Protein AF-A0A438C991-F1 (afdb_monomer)

Organism: Vitis vinifera (NCBI:txid29760)

Foldseek 3Di:
DVLVVVLLVLLVDDLVRNQVVQLVSQQVVVQVVQCVVVVVPCVVPNGDDDPVNSVVSNVVSVVSSPDHDPPPPPPPDD

Solvent-accessible surface area (backbone atoms only — not comparable to full-atom values): 4614 Å² total; per-residue (Å²): 113,66,67,68,52,52,55,65,54,46,47,70,45,58,72,86,53,20,32,65,49,38,34,50,51,55,52,64,50,47,36,53,57,33,33,56,75,47,72,67,44,45,91,86,45,72,5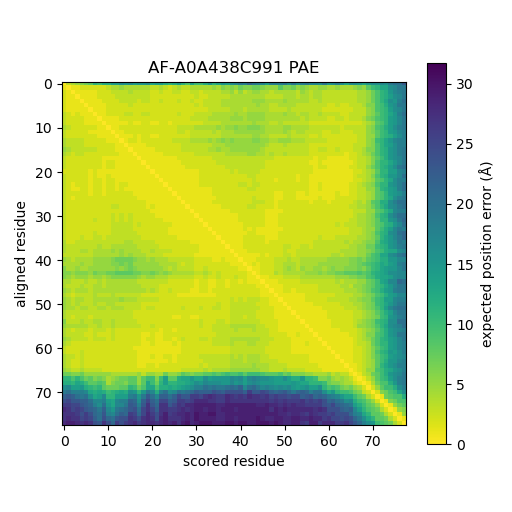9,62,71,48,71,67,59,54,58,58,40,44,62,55,17,44,62,60,37,68,53,74,57,80,80,76,73,78,79,75,74,130

InterPro domains:
  IPR002060 Squalene/phytoene synthase [PF00494] (2-52)
  IPR008949 Isoprenoid synthase domain superfamily [G3DSA:1.10.600.10] (1-58)
  IPR008949 Isoprenoid synthase domain superfamily [SSF48576] (2-67)

Radius of gyration: 16.46 Å; Cα contacts (8 Å, |Δi|>4): 50; chains: 1; bounding box: 34×27×55 Å

Mean predicted aligned error: 5.93 Å

Structure (mmCIF, N/CA/C/O backbone):
data_AF-A0A438C991-F1
#
_entry.id   AF-A0A438C991-F1
#
loop_
_atom_site.group_PDB
_atom_site.id
_atom_site.type_symbol
_atom_site.label_atom_id
_atom_site.label_alt_id
_atom_site.label_comp_id
_atom_site.label_asym_id
_atom_site.label_entity_id
_atom_site.label_seq_id
_atom_site.pdbx_PDB_ins_code
_atom_site.Cartn_x
_atom_site.Cartn_y
_atom_site.Cartn_z
_atom_site.occupancy
_atom_site.B_iso_or_equiv
_atom_site.auth_seq_id
_atom_site.auth_comp_id
_atom_site.auth_asym_id
_atom_site.auth_atom_id
_atom_site.pdbx_PDB_model_num
ATOM 1 N N . MET A 1 1 ? -9.112 4.892 -9.876 1.00 70.19 1 MET A N 1
ATOM 2 C CA . MET A 1 1 ? -8.708 6.159 -10.534 1.00 70.19 1 MET A CA 1
ATOM 3 C C . MET A 1 1 ? -7.255 6.540 -10.231 1.00 70.19 1 MET A C 1
ATOM 5 O O . MET A 1 1 ? -6.477 6.556 -11.167 1.00 70.19 1 MET A O 1
ATOM 9 N N . PHE A 1 2 ? -6.835 6.785 -8.978 1.00 89.25 2 PHE A N 1
ATOM 10 C CA . PHE 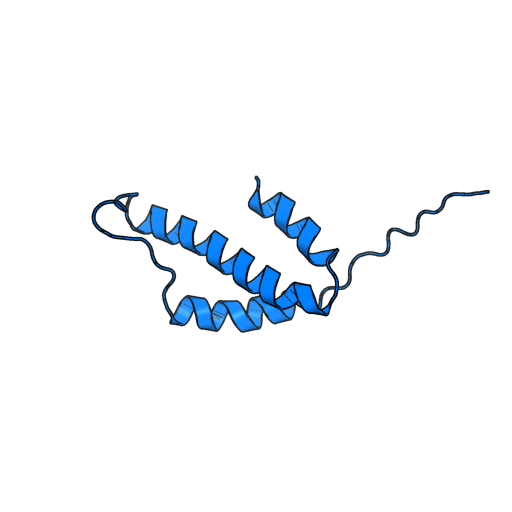A 1 2 ? -5.427 7.150 -8.691 1.00 89.25 2 PHE A CA 1
ATOM 11 C C . PHE A 1 2 ? -4.458 5.968 -8.616 1.00 89.25 2 PHE A C 1
ATOM 13 O O . PHE A 1 2 ? -3.371 6.037 -9.180 1.00 89.25 2 PHE A O 1
ATOM 20 N N . PHE A 1 3 ? -4.841 4.872 -7.954 1.00 91.00 3 PHE A N 1
ATOM 21 C CA . PHE A 1 3 ? -3.982 3.687 -7.892 1.00 91.00 3 PHE A CA 1
ATOM 22 C C . PHE A 1 3 ? -3.780 3.057 -9.272 1.00 91.00 3 PHE A C 1
ATOM 24 O O . PHE A 1 3 ? -2.675 2.639 -9.582 1.00 91.00 3 PHE A O 1
ATOM 31 N N . ASP A 1 4 ? -4.813 3.030 -10.113 1.00 91.56 4 ASP A N 1
ATOM 32 C CA . ASP A 1 4 ? -4.713 2.447 -11.459 1.00 91.56 4 ASP A CA 1
ATOM 33 C C . ASP A 1 4 ? -3.796 3.278 -12.374 1.00 91.56 4 ASP A C 1
ATOM 35 O O . ASP A 1 4 ? -3.115 2.730 -13.236 1.00 91.56 4 ASP A O 1
ATOM 39 N N . GLU A 1 5 ? -3.728 4.597 -12.164 1.00 91.69 5 GLU A N 1
ATOM 40 C CA . GLU A 1 5 ? -2.772 5.457 -12.867 1.00 91.69 5 GLU A CA 1
ATOM 41 C C . GLU A 1 5 ? -1.355 5.293 -12.308 1.00 91.69 5 GLU A C 1
ATOM 43 O O . GLU A 1 5 ? -0.405 5.099 -13.063 1.00 91.69 5 GLU A O 1
ATOM 48 N N . ALA A 1 6 ? -1.210 5.291 -10.979 1.00 91.81 6 ALA A N 1
ATOM 49 C CA . ALA A 1 6 ? 0.076 5.078 -10.324 1.00 91.81 6 ALA A CA 1
ATOM 50 C C . ALA A 1 6 ? 0.701 3.726 -10.703 1.00 91.81 6 ALA A C 1
ATOM 52 O O . ALA A 1 6 ? 1.917 3.653 -10.857 1.00 91.81 6 ALA A O 1
ATOM 53 N N . GLU A 1 7 ? -0.115 2.686 -10.916 1.00 93.00 7 GLU A N 1
ATOM 54 C CA . GLU A 1 7 ? 0.322 1.352 -11.346 1.00 93.00 7 GLU A CA 1
ATOM 55 C C . GLU A 1 7 ? 1.195 1.400 -12.608 1.00 93.00 7 GLU A C 1
ATOM 57 O O . GLU A 1 7 ? 2.235 0.740 -12.666 1.00 93.00 7 GLU A O 1
ATOM 62 N N . LYS A 1 8 ? 0.824 2.241 -13.581 1.00 91.12 8 LYS A N 1
ATOM 63 C CA . LYS A 1 8 ? 1.560 2.423 -14.842 1.00 91.12 8 LYS A CA 1
ATOM 64 C C . LYS A 1 8 ? 2.944 3.032 -14.622 1.00 91.12 8 LYS A C 1
ATOM 66 O O . LYS A 1 8 ? 3.878 2.714 -15.346 1.00 91.12 8 LYS A O 1
ATOM 71 N N . GLY A 1 9 ? 3.095 3.893 -13.616 1.00 92.12 9 GLY A N 1
ATOM 72 C CA . GLY A 1 9 ? 4.371 4.538 -13.301 1.00 92.12 9 GLY A CA 1
ATOM 73 C C . GLY A 1 9 ? 5.377 3.608 -12.620 1.00 92.12 9 GLY A C 1
ATOM 74 O O . GLY A 1 9 ? 6.582 3.832 -12.714 1.00 92.12 9 GLY A O 1
ATOM 75 N N . ILE A 1 10 ? 4.918 2.543 -11.951 1.00 93.50 10 ILE A N 1
ATOM 76 C CA . ILE A 1 10 ? 5.810 1.645 -11.199 1.00 93.50 10 ILE A CA 1
ATOM 77 C C . ILE A 1 10 ? 6.744 0.884 -12.147 1.00 93.50 10 ILE A C 1
ATOM 79 O O . ILE A 1 10 ? 7.912 0.675 -11.816 1.00 93.50 10 ILE A O 1
ATOM 83 N N . THR A 1 11 ? 6.274 0.492 -13.335 1.00 90.31 11 THR A N 1
ATOM 84 C CA . THR A 1 11 ? 7.100 -0.219 -14.328 1.00 90.31 11 THR A CA 1
ATOM 85 C C . THR A 1 11 ? 8.230 0.639 -14.889 1.00 90.31 11 THR A C 1
ATOM 87 O O . THR A 1 11 ? 9.270 0.097 -15.266 1.00 90.31 11 THR A O 1
ATOM 90 N N . GLU A 1 12 ? 8.069 1.961 -14.867 1.00 92.06 12 GLU A N 1
ATOM 91 C CA . GLU A 1 12 ? 9.054 2.925 -15.369 1.00 92.06 12 GLU A CA 1
ATOM 92 C C . GLU A 1 12 ? 10.179 3.220 -14.366 1.00 92.06 12 GLU A C 1
ATOM 94 O O . GLU A 1 12 ? 11.218 3.771 -14.730 1.00 92.06 12 GLU A O 1
ATOM 99 N N . LEU A 1 13 ? 10.028 2.807 -13.103 1.00 93.19 13 LEU A N 1
ATOM 100 C CA . LEU A 1 13 ? 11.079 2.952 -12.096 1.00 93.19 13 LEU A CA 1
ATOM 101 C C . LEU A 1 13 ? 12.303 2.081 -12.415 1.00 93.19 13 LEU A C 1
ATOM 103 O O . LEU A 1 13 ? 12.234 1.105 -13.172 1.00 93.19 13 LEU A O 1
ATOM 107 N N . SER A 1 14 ? 13.435 2.392 -11.779 1.00 93.38 14 SER A N 1
ATOM 108 C CA . SER A 1 14 ? 14.624 1.535 -11.823 1.00 93.38 14 SER A CA 1
ATOM 109 C C . SER A 1 14 ? 14.308 0.134 -11.286 1.00 93.38 14 SER A C 1
ATOM 111 O O . SER A 1 14 ? 13.501 -0.031 -10.370 1.00 93.38 14 SER A O 1
ATOM 113 N N . SER A 1 15 ? 14.959 -0.893 -11.838 1.00 93.00 15 SER A N 1
ATOM 114 C CA . SER A 1 15 ? 14.686 -2.299 -11.498 1.00 93.00 15 SER A CA 1
ATOM 115 C C . SER A 1 15 ? 14.769 -2.586 -9.995 1.00 93.00 15 SER A C 1
ATOM 117 O O . SER A 1 15 ? 13.894 -3.261 -9.459 1.00 93.00 15 SER A O 1
ATOM 119 N N . ALA A 1 16 ? 15.775 -2.030 -9.311 1.00 94.56 16 ALA A N 1
ATOM 120 C CA . ALA A 1 16 ? 15.980 -2.211 -7.874 1.00 94.56 16 ALA A CA 1
ATOM 121 C C . ALA A 1 16 ? 14.828 -1.645 -7.023 1.00 94.56 16 ALA A C 1
ATOM 123 O O . ALA A 1 16 ? 14.511 -2.193 -5.969 1.00 94.56 16 ALA A O 1
ATOM 124 N N . SER A 1 17 ? 14.169 -0.583 -7.492 1.00 95.94 17 SER A N 1
ATOM 125 C CA . SER A 1 17 ? 13.092 0.087 -6.757 1.00 95.94 17 SER A CA 1
ATOM 126 C C . SER A 1 17 ? 11.717 -0.543 -6.985 1.00 95.94 17 SER A C 1
ATOM 128 O O . SER A 1 17 ? 10.825 -0.378 -6.154 1.00 95.94 17 SER A O 1
ATOM 130 N N . ARG A 1 18 ? 11.509 -1.282 -8.085 1.00 96.06 18 ARG A N 1
ATOM 131 C CA . ARG A 1 18 ? 10.174 -1.787 -8.460 1.00 96.06 18 ARG A CA 1
ATOM 132 C C . ARG A 1 18 ? 9.571 -2.711 -7.424 1.00 96.06 18 ARG A C 1
ATOM 134 O O . ARG A 1 18 ? 8.400 -2.564 -7.105 1.00 96.06 18 ARG A O 1
ATOM 141 N N . TRP A 1 19 ? 10.341 -3.667 -6.912 1.00 96.88 19 TRP A N 1
ATOM 142 C CA . TRP A 1 19 ? 9.813 -4.647 -5.967 1.00 96.88 19 TRP A CA 1
ATOM 143 C C . TRP A 1 19 ? 9.294 -4.017 -4.663 1.00 96.88 19 TRP A C 1
ATOM 145 O O . TRP A 1 19 ? 8.120 -4.234 -4.348 1.00 96.88 19 TRP A O 1
ATOM 155 N N . PRO A 1 20 ? 10.076 -3.200 -3.925 1.00 97.00 20 PRO A N 1
ATOM 156 C CA . PRO A 1 20 ? 9.574 -2.571 -2.703 1.00 97.00 20 PRO A CA 1
ATOM 157 C C . PRO A 1 20 ? 8.418 -1.592 -2.964 1.00 97.00 20 PRO A C 1
ATOM 159 O O . PRO A 1 20 ? 7.495 -1.502 -2.149 1.00 97.00 20 PRO A O 1
ATOM 162 N N . VAL A 1 21 ? 8.411 -0.900 -4.111 1.00 97.19 21 VAL A N 1
ATOM 163 C CA . VAL A 1 21 ? 7.305 -0.006 -4.486 1.00 97.19 21 VAL A CA 1
ATOM 164 C C . VAL A 1 21 ? 6.038 -0.794 -4.816 1.00 97.19 21 VAL A C 1
ATOM 166 O O . VAL A 1 21 ? 4.981 -0.457 -4.294 1.00 97.19 21 VAL A O 1
ATOM 169 N N . TRP A 1 22 ? 6.127 -1.883 -5.587 1.00 97.19 22 TRP A N 1
ATOM 170 C CA . TRP A 1 22 ? 4.997 -2.783 -5.847 1.00 97.19 22 TRP A CA 1
ATOM 171 C C . TRP A 1 22 ? 4.436 -3.390 -4.565 1.00 97.19 22 TRP A C 1
ATOM 173 O O . TRP A 1 22 ? 3.220 -3.438 -4.392 1.00 97.19 22 TRP A O 1
ATOM 183 N N . ALA A 1 23 ? 5.306 -3.833 -3.655 1.00 97.25 23 ALA A N 1
ATOM 184 C CA . ALA A 1 23 ? 4.882 -4.373 -2.369 1.00 97.25 23 ALA A CA 1
ATOM 185 C C . ALA A 1 23 ? 4.086 -3.324 -1.585 1.00 97.25 23 ALA A 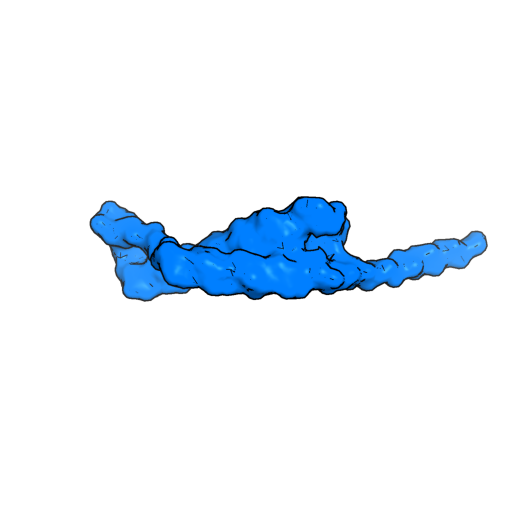C 1
ATOM 187 O O . ALA A 1 23 ? 2.971 -3.595 -1.146 1.00 97.25 23 ALA A O 1
ATOM 188 N N . SER A 1 24 ? 4.616 -2.104 -1.483 1.00 96.62 24 SER A N 1
ATOM 189 C CA . SER A 1 24 ? 3.938 -0.995 -0.808 1.00 96.62 24 SER A CA 1
ATOM 190 C C . SER A 1 24 ? 2.605 -0.670 -1.486 1.00 96.62 24 SER A C 1
ATOM 192 O O . SER A 1 24 ? 1.576 -0.613 -0.819 1.00 96.62 24 SER A O 1
ATOM 194 N N . PHE A 1 25 ? 2.599 -0.542 -2.813 1.00 96.62 25 PHE A N 1
ATOM 195 C CA . PHE A 1 25 ? 1.414 -0.265 -3.621 1.00 96.62 25 PHE A CA 1
ATOM 196 C C . PHE A 1 25 ? 0.287 -1.274 -3.371 1.00 96.62 25 PHE A C 1
ATOM 198 O O . PHE A 1 25 ? -0.838 -0.873 -3.085 1.00 96.62 25 PHE A O 1
ATOM 205 N N . LEU A 1 26 ? 0.582 -2.578 -3.407 1.00 96.12 26 LEU A N 1
ATOM 206 C CA . LEU A 1 26 ? -0.412 -3.623 -3.145 1.00 96.12 26 LEU A CA 1
ATOM 207 C C . LEU A 1 26 ? -0.983 -3.530 -1.724 1.00 96.12 26 LEU A C 1
ATOM 209 O O . LEU A 1 26 ? -2.193 -3.650 -1.542 1.00 96.12 26 LEU A O 1
ATOM 213 N N . LEU A 1 27 ? -0.137 -3.279 -0.722 1.00 96.62 27 LEU A N 1
ATOM 214 C CA . LEU A 1 27 ? -0.572 -3.154 0.671 1.00 96.62 27 LEU A CA 1
ATOM 215 C C . LEU A 1 27 ? -1.437 -1.911 0.906 1.00 96.62 27 LEU A C 1
ATOM 217 O O . LEU A 1 27 ? -2.436 -1.988 1.619 1.00 96.62 27 LEU A O 1
ATOM 221 N N . TYR A 1 28 ? -1.081 -0.782 0.292 1.00 95.38 28 TYR A N 1
ATOM 222 C CA . TYR A 1 28 ? -1.873 0.447 0.353 1.00 95.38 28 TYR A CA 1
ATOM 223 C C . TYR A 1 28 ? -3.176 0.358 -0.445 1.00 95.38 28 TYR A C 1
ATOM 225 O O . TYR A 1 28 ? -4.111 1.077 -0.120 1.00 95.38 28 TYR A O 1
ATOM 233 N N . ARG A 1 29 ? -3.288 -0.525 -1.444 1.00 95.19 29 ARG A N 1
ATOM 234 C CA . ARG A 1 29 ? -4.596 -0.853 -2.035 1.00 95.19 29 ARG A CA 1
ATOM 235 C C . ARG A 1 29 ? -5.440 -1.672 -1.066 1.00 95.19 29 ARG A C 1
ATOM 237 O O . ARG A 1 29 ? -6.561 -1.290 -0.769 1.00 95.19 29 ARG A O 1
ATOM 244 N N . GLN A 1 30 ? -4.867 -2.737 -0.509 1.00 95.94 30 GLN A N 1
ATOM 245 C CA . GLN A 1 30 ? -5.584 -3.644 0.392 1.00 95.94 30 GLN A CA 1
ATOM 246 C C . GLN A 1 30 ? -6.082 -2.967 1.672 1.00 95.94 30 GLN A C 1
ATOM 248 O O . GLN A 1 30 ? -7.085 -3.398 2.226 1.00 95.94 30 GLN A O 1
ATOM 253 N N . ILE A 1 31 ? -5.415 -1.917 2.169 1.00 97.12 31 ILE A N 1
ATOM 254 C CA . ILE A 1 31 ? -5.915 -1.195 3.350 1.00 97.12 31 ILE A CA 1
ATOM 255 C C . ILE A 1 31 ? -7.257 -0.502 3.079 1.00 97.12 31 ILE A C 1
ATOM 257 O O . ILE A 1 31 ? -8.031 -0.339 4.016 1.00 97.12 31 ILE A O 1
ATOM 261 N N . LEU A 1 32 ? -7.539 -0.111 1.830 1.00 95.81 32 LEU A N 1
ATOM 262 C CA . LEU A 1 32 ? -8.830 0.468 1.461 1.00 95.81 32 LEU A CA 1
ATOM 263 C C . LEU A 1 32 ? -9.927 -0.591 1.585 1.00 95.81 32 LEU A C 1
ATOM 265 O O . LEU A 1 32 ? -10.930 -0.333 2.236 1.00 95.81 32 LEU A O 1
ATOM 269 N N . ASP A 1 33 ? -9.669 -1.812 1.114 1.00 96.06 33 ASP A N 1
ATOM 270 C CA . ASP A 1 33 ? -10.588 -2.942 1.297 1.00 96.06 33 ASP A CA 1
ATOM 271 C C . ASP A 1 33 ? -10.828 -3.240 2.792 1.00 96.06 33 ASP A C 1
ATOM 273 O O . ASP A 1 33 ? -11.941 -3.550 3.202 1.00 96.06 33 ASP A O 1
ATOM 277 N N . GLU A 1 34 ? -9.797 -3.129 3.641 1.00 97.31 34 GLU A N 1
ATOM 278 C CA . GLU A 1 34 ? -9.939 -3.306 5.098 1.00 97.31 34 GLU A CA 1
ATOM 279 C C . GLU A 1 34 ? -10.744 -2.170 5.754 1.00 97.31 34 GLU A C 1
ATOM 281 O O . GLU A 1 34 ? -11.426 -2.394 6.754 1.00 97.31 34 GLU A O 1
ATOM 286 N N . ILE A 1 35 ? -10.678 -0.947 5.213 1.00 97.44 35 ILE A N 1
ATOM 287 C CA . ILE A 1 35 ? -11.506 0.180 5.665 1.00 97.44 35 ILE A CA 1
ATOM 288 C C . ILE A 1 35 ? -12.979 -0.101 5.364 1.00 97.44 35 ILE A C 1
ATOM 290 O O . ILE A 1 35 ? -13.814 0.104 6.246 1.00 97.44 35 ILE A O 1
ATOM 294 N N . GLU A 1 36 ? -13.277 -0.598 4.163 1.00 97.12 36 GLU A N 1
ATOM 295 C CA . GLU A 1 36 ? -14.627 -0.982 3.737 1.00 97.12 36 GLU A CA 1
ATOM 296 C C . GLU A 1 36 ? -15.146 -2.183 4.538 1.00 97.12 36 GLU A C 1
ATOM 298 O O . GLU A 1 36 ? -16.264 -2.157 5.043 1.00 97.12 36 GLU A O 1
ATOM 303 N N . ALA A 1 37 ? -14.311 -3.203 4.755 1.00 96.62 37 ALA A N 1
ATOM 304 C CA . ALA A 1 37 ? -14.652 -4.373 5.568 1.00 96.62 37 ALA A CA 1
ATOM 305 C C . ALA A 1 37 ? -14.916 -4.033 7.048 1.00 96.62 37 ALA A C 1
ATOM 307 O O . ALA A 1 37 ? -15.611 -4.775 7.744 1.00 96.62 37 ALA A O 1
ATOM 308 N N . ASN A 1 38 ? -14.370 -2.916 7.532 1.00 97.12 38 ASN A N 1
ATOM 309 C CA . ASN A 1 38 ? -14.659 -2.362 8.853 1.00 97.12 38 ASN A CA 1
ATOM 310 C C . ASN A 1 38 ? -15.930 -1.491 8.885 1.00 97.12 38 ASN A C 1
ATOM 312 O O . ASN A 1 38 ? -16.155 -0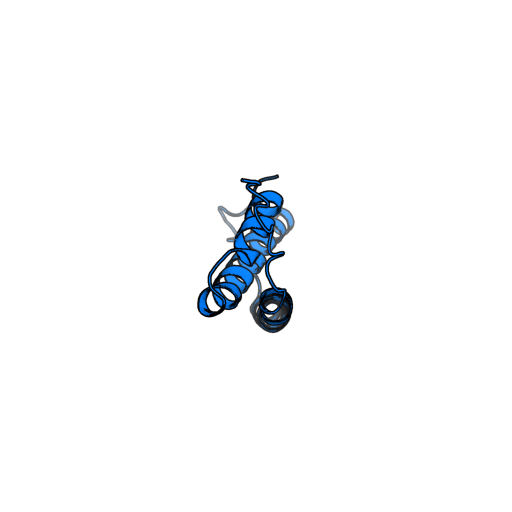.821 9.894 1.00 97.12 38 ASN A O 1
ATOM 316 N N . ASP A 1 39 ? -16.729 -1.460 7.814 1.00 97.38 39 ASP A N 1
ATOM 317 C CA . ASP A 1 39 ? -17.893 -0.573 7.664 1.00 97.38 39 ASP A CA 1
ATOM 318 C C . ASP A 1 39 ? -17.522 0.900 7.913 1.00 97.38 39 ASP A C 1
ATOM 320 O O . ASP A 1 39 ? -18.210 1.659 8.591 1.00 97.38 39 ASP A O 1
ATOM 324 N N . TYR A 1 40 ? -16.323 1.281 7.456 1.00 97.25 40 TYR A N 1
ATOM 325 C CA . TYR A 1 40 ? -15.714 2.598 7.653 1.00 97.25 40 TYR A CA 1
ATOM 326 C C . TYR A 1 40 ? -15.516 3.026 9.126 1.00 97.25 40 TYR A C 1
ATOM 328 O O . TYR A 1 40 ? -15.031 4.130 9.383 1.00 97.25 40 TYR A O 1
ATOM 336 N N . ASN A 1 41 ? -15.753 2.148 10.109 1.00 96.81 41 ASN A N 1
ATOM 337 C CA . ASN A 1 41 ? -15.586 2.423 11.540 1.00 96.81 41 ASN A CA 1
ATOM 338 C C . ASN A 1 41 ? -14.119 2.307 12.007 1.00 96.81 41 ASN A C 1
ATOM 340 O O . ASN A 1 41 ? -13.757 1.525 12.890 1.00 96.81 41 ASN A O 1
ATOM 344 N N . ASN A 1 42 ? -13.243 3.122 11.424 1.00 93.81 42 ASN A N 1
ATOM 345 C CA . ASN A 1 42 ? -11.808 3.081 11.713 1.00 93.81 42 ASN A CA 1
ATOM 346 C C . ASN A 1 42 ? -11.374 3.955 12.894 1.00 93.81 42 ASN A C 1
ATO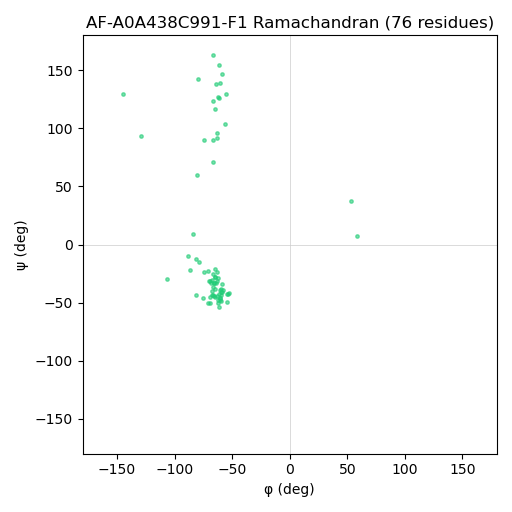M 348 O O . ASN A 1 42 ? -10.250 3.813 13.376 1.00 93.81 42 ASN A O 1
ATOM 352 N N . PHE A 1 43 ? -12.275 4.807 13.392 1.00 94.94 43 PHE A N 1
ATOM 353 C CA . PHE A 1 43 ? -12.058 5.605 14.600 1.00 94.94 43 PHE A CA 1
ATOM 354 C C . PHE A 1 43 ? -12.051 4.750 15.871 1.00 94.94 43 PHE A C 1
ATOM 356 O O . PHE A 1 43 ? -11.325 5.065 16.809 1.00 94.94 43 PHE A O 1
ATOM 363 N N . THR A 1 44 ? -12.819 3.655 15.892 1.00 96.94 44 THR A N 1
ATOM 364 C CA . THR A 1 44 ? -12.849 2.715 17.027 1.00 96.94 44 THR A CA 1
ATOM 365 C C . THR A 1 44 ? -12.126 1.403 16.723 1.00 96.94 44 THR A C 1
ATOM 367 O O . THR A 1 44 ? -11.539 0.800 17.621 1.00 96.94 44 THR A O 1
ATOM 370 N N . ARG A 1 45 ? -12.098 0.976 15.453 1.00 94.19 45 ARG A N 1
ATOM 371 C CA . ARG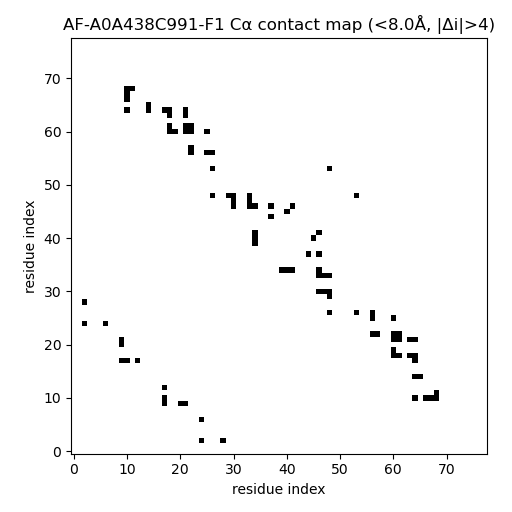 A 1 45 ? -11.434 -0.251 15.005 1.00 94.19 45 ARG A CA 1
ATOM 372 C C . ARG A 1 45 ? -10.512 0.038 13.829 1.00 94.19 45 ARG A C 1
ATOM 374 O O . ARG A 1 45 ? -10.921 -0.007 12.678 1.00 94.19 45 ARG A O 1
ATOM 381 N N . ARG A 1 46 ? -9.235 0.293 14.104 1.00 96.00 46 ARG A N 1
ATOM 382 C CA . ARG A 1 46 ? -8.249 0.571 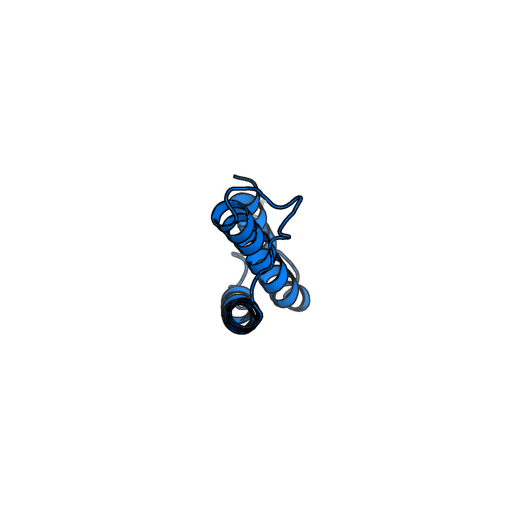13.051 1.00 96.00 46 ARG A CA 1
ATOM 383 C C . ARG A 1 46 ? -8.188 -0.558 12.006 1.00 96.00 46 ARG A C 1
ATOM 385 O O . ARG A 1 46 ? -8.012 -1.721 12.365 1.00 96.00 46 ARG A O 1
ATOM 392 N N . ALA A 1 47 ? -8.279 -0.204 10.725 1.00 97.00 47 ALA A N 1
ATOM 393 C CA . ALA A 1 47 ? -8.014 -1.107 9.609 1.00 97.00 47 ALA A CA 1
ATOM 394 C C . ALA A 1 47 ? -6.551 -1.552 9.598 1.00 97.00 47 ALA A C 1
ATOM 396 O O . ALA A 1 47 ? -5.626 -0.754 9.790 1.00 97.00 47 ALA A O 1
ATOM 397 N N . TYR A 1 48 ? -6.343 -2.838 9.328 1.00 96.12 48 TYR A N 1
ATOM 398 C CA . TYR A 1 48 ? -5.025 -3.430 9.175 1.00 96.12 48 TYR A CA 1
ATOM 399 C C . TYR A 1 48 ? -5.063 -4.517 8.117 1.00 96.12 48 TYR A C 1
ATOM 401 O O . TYR A 1 48 ? -5.819 -5.475 8.236 1.00 96.12 48 TYR A O 1
ATOM 409 N N . VAL A 1 49 ? -4.137 -4.455 7.163 1.00 96.81 49 VAL A N 1
ATOM 410 C CA . VAL A 1 49 ? -3.856 -5.615 6.316 1.00 96.81 49 VAL A CA 1
ATOM 411 C C . VAL A 1 49 ? -3.232 -6.710 7.185 1.00 96.81 49 VAL A C 1
ATOM 413 O O . VAL A 1 49 ? -2.205 -6.489 7.843 1.00 96.81 49 VAL A O 1
ATOM 416 N N . SER A 1 50 ? -3.847 -7.893 7.200 1.00 96.12 50 SER A N 1
ATOM 417 C CA . SER A 1 50 ? -3.384 -9.022 8.013 1.00 96.12 50 SER A CA 1
ATOM 418 C C . SER A 1 50 ? -1.974 -9.482 7.618 1.00 96.12 50 SER A C 1
ATOM 420 O O . SER A 1 50 ? -1.527 -9.311 6.481 1.00 96.12 50 SER A O 1
ATOM 422 N N . LYS A 1 51 ? -1.242 -10.105 8.553 1.00 96.88 51 LYS A N 1
ATOM 423 C CA . LYS A 1 51 ? 0.120 -10.611 8.282 1.00 96.88 51 LYS A CA 1
ATOM 424 C C . LYS A 1 51 ? 0.145 -11.616 7.126 1.00 96.88 51 LYS A C 1
ATOM 426 O O . LYS A 1 51 ? 1.053 -11.561 6.306 1.00 96.88 51 LYS A O 1
ATOM 431 N N . ALA A 1 52 ? -0.864 -12.481 7.033 1.00 96.50 52 ALA A N 1
ATOM 432 C CA . ALA A 1 52 ? -0.984 -13.441 5.940 1.00 96.50 52 ALA A CA 1
ATOM 433 C C . ALA A 1 52 ? -1.120 -12.737 4.580 1.00 96.50 52 ALA A C 1
ATOM 435 O O . ALA A 1 52 ? -0.357 -13.037 3.664 1.00 96.50 52 ALA A O 1
ATOM 436 N N . LYS A 1 53 ? -2.009 -11.735 4.473 1.00 95.12 53 LYS A N 1
ATOM 437 C CA . LYS A 1 53 ? -2.152 -10.917 3.256 1.00 95.12 53 LYS A CA 1
ATOM 438 C C . LYS A 1 53 ? -0.838 -10.219 2.890 1.00 95.12 53 LYS A C 1
ATOM 440 O O . LYS A 1 53 ? -0.448 -10.235 1.726 1.00 95.12 53 LYS A O 1
ATOM 445 N N . LYS A 1 54 ? -0.103 -9.702 3.885 1.00 96.62 54 LYS A N 1
ATOM 446 C CA . LYS A 1 54 ? 1.223 -9.098 3.670 1.00 96.62 54 LYS A CA 1
ATOM 447 C C . LYS A 1 54 ? 2.235 -10.079 3.089 1.00 96.62 54 LYS A C 1
ATOM 449 O O . LYS A 1 54 ? 2.920 -9.731 2.137 1.00 96.62 54 LYS A O 1
ATOM 454 N N . ILE A 1 55 ? 2.316 -11.293 3.634 1.00 97.12 55 ILE A N 1
ATOM 455 C CA . ILE A 1 55 ? 3.243 -12.324 3.146 1.00 97.12 55 ILE A CA 1
ATOM 456 C C . ILE A 1 55 ? 2.895 -12.717 1.708 1.00 97.12 55 ILE A C 1
ATOM 458 O O . ILE A 1 55 ? 3.789 -12.779 0.873 1.00 97.12 55 ILE A O 1
ATOM 462 N N . VAL A 1 56 ? 1.610 -12.910 1.394 1.00 95.75 56 VAL A N 1
ATOM 463 C CA . VAL A 1 56 ? 1.150 -13.249 0.034 1.00 95.75 56 VAL A CA 1
ATOM 464 C C . VAL A 1 56 ? 1.401 -12.112 -0.963 1.00 95.75 56 VAL A C 1
ATOM 466 O O . VAL A 1 56 ? 1.711 -12.366 -2.128 1.00 95.75 56 VAL A O 1
ATOM 469 N N . ALA A 1 57 ? 1.326 -10.853 -0.523 1.00 95.88 57 ALA A N 1
ATOM 470 C CA . ALA A 1 57 ? 1.595 -9.704 -1.381 1.00 95.88 57 ALA A CA 1
ATOM 471 C C . ALA A 1 57 ? 3.058 -9.640 -1.860 1.00 95.88 57 ALA A C 1
ATOM 473 O O . ALA A 1 57 ? 3.306 -9.118 -2.944 1.00 95.88 57 ALA A O 1
ATOM 474 N N . LEU A 1 58 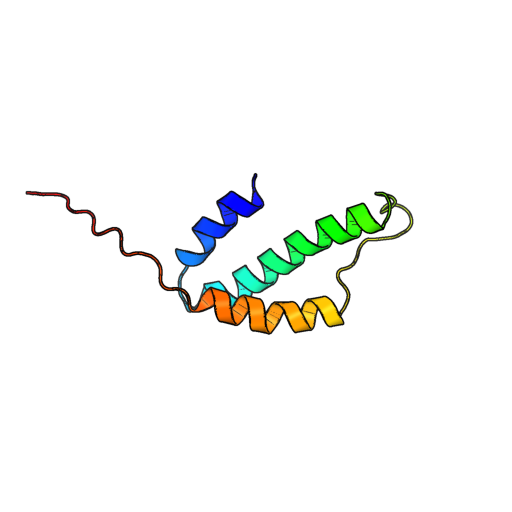? 4.026 -10.179 -1.105 1.00 96.56 58 LEU A N 1
ATOM 475 C CA . LEU A 1 58 ? 5.451 -10.069 -1.448 1.00 96.56 58 LEU A CA 1
ATOM 476 C C . LEU A 1 58 ? 5.849 -10.876 -2.702 1.00 96.56 58 LEU A C 1
ATOM 478 O O . LEU A 1 58 ? 6.454 -10.271 -3.593 1.00 96.56 58 LEU A O 1
ATOM 482 N N . PRO A 1 59 ? 5.506 -12.176 -2.844 1.00 97.12 59 PRO A N 1
ATOM 483 C CA . PRO A 1 59 ? 5.730 -12.914 -4.087 1.00 97.12 59 PRO A CA 1
ATOM 484 C C . PRO A 1 59 ? 4.989 -12.310 -5.282 1.00 97.12 59 PRO A C 1
ATOM 486 O O . PRO A 1 59 ? 5.549 -12.229 -6.373 1.00 97.12 59 PRO A O 1
ATOM 489 N N . LEU A 1 60 ? 3.754 -11.834 -5.080 1.00 96.19 60 LEU A N 1
ATOM 490 C CA . LEU A 1 60 ? 2.976 -11.191 -6.141 1.00 96.19 60 LEU A CA 1
ATOM 491 C C . LEU A 1 60 ? 3.633 -9.884 -6.614 1.00 96.19 60 LEU A C 1
ATOM 493 O O . LEU A 1 60 ? 3.777 -9.659 -7.816 1.00 96.19 60 LEU A O 1
ATOM 497 N N . ALA A 1 61 ? 4.078 -9.042 -5.678 1.00 96.88 61 ALA A N 1
ATOM 498 C CA . ALA A 1 61 ? 4.831 -7.828 -5.975 1.00 96.88 61 ALA A CA 1
ATOM 499 C C . ALA A 1 61 ? 6.133 -8.137 -6.718 1.00 96.88 61 ALA A C 1
ATOM 501 O O . ALA A 1 61 ? 6.490 -7.432 -7.662 1.00 96.88 61 ALA A O 1
ATOM 502 N N . TYR A 1 62 ? 6.833 -9.198 -6.309 1.00 96.50 62 TYR A N 1
ATOM 503 C CA . TYR A 1 62 ? 8.059 -9.625 -6.970 1.00 96.50 62 TYR A CA 1
ATOM 504 C C . TYR A 1 62 ? 7.783 -10.020 -8.421 1.00 96.50 62 TYR A C 1
ATOM 506 O O . TYR A 1 62 ? 8.409 -9.468 -9.323 1.00 96.50 62 TYR A O 1
ATOM 514 N N . ALA A 1 63 ? 6.784 -10.872 -8.663 1.00 95.62 63 ALA A N 1
ATOM 515 C CA . ALA A 1 63 ? 6.393 -11.277 -10.011 1.00 95.62 63 ALA A CA 1
ATOM 516 C C . ALA A 1 63 ? 6.077 -10.070 -10.915 1.00 95.62 63 ALA A C 1
ATOM 518 O O . ALA A 1 63 ? 6.551 -10.007 -12.049 1.00 95.62 63 ALA A O 1
ATOM 519 N N . ARG A 1 64 ? 5.354 -9.063 -10.403 1.00 94.56 64 ARG A N 1
ATOM 520 C CA . ARG A 1 64 ? 5.062 -7.823 -11.148 1.00 94.56 64 ARG A CA 1
ATOM 521 C C . ARG A 1 64 ? 6.294 -6.953 -11.395 1.00 94.56 64 ARG A C 1
ATOM 523 O O . ARG A 1 64 ? 6.395 -6.327 -12.445 1.00 94.56 64 ARG A O 1
ATOM 530 N N . SER A 1 65 ? 7.256 -6.939 -10.473 1.00 95.38 65 SER A N 1
ATOM 531 C CA . SER A 1 65 ? 8.491 -6.155 -10.621 1.00 95.38 65 SER A CA 1
ATOM 532 C C . SER A 1 65 ? 9.392 -6.620 -11.774 1.00 95.38 65 SER A C 1
ATOM 534 O O . SER A 1 65 ? 10.200 -5.836 -12.276 1.00 95.38 65 SER A O 1
ATOM 536 N N . LEU A 1 66 ? 9.226 -7.872 -12.217 1.00 94.00 66 LEU A N 1
ATOM 537 C CA . LEU A 1 66 ? 9.989 -8.471 -13.315 1.00 94.00 66 LEU A CA 1
ATOM 538 C C . LEU A 1 66 ? 9.499 -8.038 -14.703 1.00 94.00 66 LEU A C 1
ATOM 540 O O . LEU A 1 66 ? 10.220 -8.223 -15.687 1.00 94.00 66 LEU A O 1
ATOM 544 N N . VAL A 1 67 ? 8.304 -7.444 -14.799 1.00 88.69 67 VAL A N 1
ATOM 545 C CA . VAL A 1 67 ? 7.795 -6.893 -16.057 1.00 88.69 67 VAL A CA 1
ATOM 546 C C . VAL A 1 67 ? 8.727 -5.769 -16.510 1.00 88.69 67 VAL A C 1
ATOM 548 O O . VAL A 1 67 ? 9.074 -4.857 -15.752 1.00 88.69 67 VAL A O 1
ATOM 551 N N . ARG A 1 68 ? 9.196 -5.865 -17.756 1.00 79.62 68 ARG A N 1
ATOM 552 C CA . ARG A 1 68 ? 10.079 -4.859 -18.347 1.00 79.62 68 ARG A CA 1
ATOM 553 C C . ARG A 1 68 ? 9.245 -3.659 -18.812 1.00 79.62 68 ARG A C 1
ATOM 555 O O . ARG A 1 68 ? 8.162 -3.881 -19.351 1.00 79.62 68 ARG A O 1
ATOM 562 N N . PRO A 1 69 ? 9.747 -2.420 -18.658 1.00 76.75 69 PRO A N 1
ATOM 563 C CA . PRO A 1 69 ? 9.102 -1.268 -19.265 1.00 76.75 69 PRO A CA 1
ATOM 564 C C . PRO A 1 69 ? 9.083 -1.468 -20.777 1.00 76.75 69 PRO A C 1
ATOM 566 O O . PRO A 1 69 ? 10.070 -1.941 -21.360 1.00 76.75 69 PRO A O 1
ATOM 569 N N . SER A 1 70 ? 7.970 -1.112 -21.413 1.00 69.38 70 SER A N 1
ATOM 570 C CA . SER A 1 70 ? 7.961 -1.006 -22.866 1.00 69.38 70 SER A CA 1
ATOM 571 C C . SER A 1 70 ? 8.909 0.123 -23.234 1.00 69.38 70 SER A C 1
ATOM 573 O O . SER A 1 70 ? 8.686 1.272 -22.869 1.00 69.38 70 SER A O 1
ATOM 575 N N . ARG A 1 71 ? 9.991 -0.198 -23.952 1.00 65.44 71 ARG A N 1
ATOM 576 C CA . ARG A 1 71 ? 10.780 0.835 -24.618 1.00 65.44 71 ARG A CA 1
ATOM 577 C C . ARG A 1 71 ? 9.866 1.481 -25.651 1.00 65.44 71 ARG A C 1
ATOM 579 O O . ARG A 1 71 ? 9.736 0.968 -26.759 1.00 65.44 71 ARG A O 1
ATOM 586 N N . THR A 1 72 ? 9.247 2.601 -25.304 1.00 59.31 72 THR A N 1
ATOM 587 C CA . THR A 1 72 ? 8.778 3.543 -26.312 1.00 59.31 72 THR A CA 1
ATOM 588 C C . THR A 1 72 ? 10.038 4.093 -26.957 1.00 59.31 72 THR A C 1
ATOM 590 O O . THR A 1 72 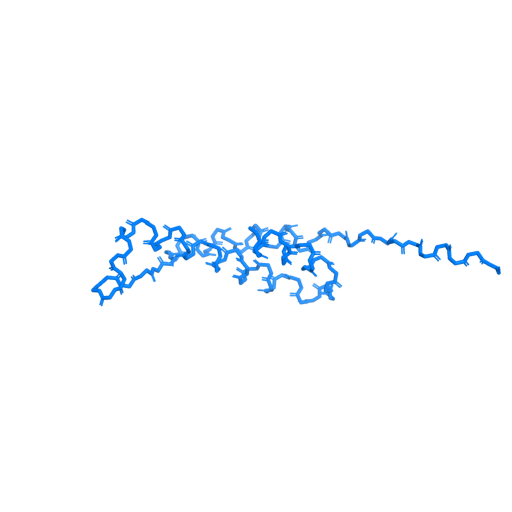? 10.648 5.035 -26.459 1.00 59.31 72 THR A O 1
ATOM 593 N N . THR A 1 73 ? 10.504 3.431 -28.015 1.00 51.06 73 THR A N 1
ATOM 594 C CA . THR A 1 73 ? 11.511 3.988 -28.909 1.00 51.06 73 THR A CA 1
ATOM 595 C C . THR A 1 73 ? 10.926 5.300 -29.402 1.00 51.06 73 THR A C 1
ATOM 597 O O . THR A 1 73 ? 10.004 5.297 -30.218 1.00 51.06 73 THR A O 1
ATOM 600 N N . SER A 1 74 ? 11.398 6.423 -28.865 1.00 54.69 74 SER A N 1
ATOM 601 C CA . SER A 1 74 ? 11.141 7.719 -29.460 1.00 54.69 74 SER A CA 1
ATOM 602 C C . SER A 1 74 ? 11.815 7.695 -30.829 1.00 54.69 74 SER A C 1
ATOM 604 O O . SER A 1 74 ? 13.000 7.973 -30.985 1.00 54.69 74 SER A O 1
ATOM 606 N N . LEU A 1 75 ? 11.054 7.294 -31.846 1.00 53.06 75 LEU A N 1
ATOM 607 C CA . LEU A 1 75 ? 11.352 7.603 -33.235 1.00 53.06 75 LEU A CA 1
ATOM 608 C C . LEU A 1 75 ? 11.184 9.117 -33.396 1.00 53.06 75 LEU A C 1
ATOM 610 O O . LEU A 1 75 ? 10.234 9.591 -34.011 1.00 53.06 75 LEU A O 1
ATOM 614 N N . VAL A 1 76 ? 12.102 9.887 -32.814 1.00 51.62 76 VAL A N 1
ATOM 615 C CA . VAL A 1 76 ? 12.385 11.234 -33.291 1.00 51.62 76 VAL A CA 1
ATOM 616 C C . VAL A 1 76 ? 13.169 11.014 -34.579 1.00 51.62 76 VAL A C 1
ATOM 618 O O . VAL A 1 76 ? 14.375 10.778 -34.572 1.00 51.62 76 VAL A O 1
ATOM 621 N N . LYS A 1 77 ? 12.424 10.930 -35.684 1.00 46.16 77 LYS A N 1
ATOM 622 C CA . LYS A 1 77 ? 12.977 11.004 -37.033 1.00 46.16 77 LYS A CA 1
ATOM 623 C C . LYS A 1 77 ? 13.652 12.371 -37.196 1.00 46.16 77 LYS A C 1
ATOM 625 O O . LYS A 1 77 ? 12.998 13.373 -36.928 1.00 46.16 77 LYS A O 1
ATOM 630 N N . ALA A 1 78 ? 14.924 12.291 -37.599 1.00 47.28 78 ALA A N 1
ATOM 631 C CA . ALA A 1 78 ? 15.748 13.198 -38.412 1.00 47.28 78 ALA A CA 1
ATOM 632 C C . ALA A 1 78 ? 15.386 14.689 -38.442 1.00 47.28 78 ALA A C 1
ATOM 634 O O . ALA A 1 78 ? 14.305 15.026 -38.971 1.00 47.28 78 ALA A O 1
#

Secondary structure (DSSP, 8-state):
-HHHHHHHHHTTS-HHHHHHHHHHHHHHHHHHHHHHHTTT-TTTS-----HHHHHHHHHHHHHHHTSPPP--------

pLDDT: mean 89.86, std 13.45, range [46.16, 97.44]

Sequence (78 aa):
MFFDEAEKGITELSSASRWPVWASFLLYRQILDEIEANDYNNFTRRAYVSKAKKIVALPLAYARSLVRPSRTTSLVKA